Protein AF-A0A3F3HIH7-F1 (afdb_monomer_lite)

Secondary structure (DSSP, 8-state):
--HHHHHHHHHHHHTTT----TTEEEEEEEE--TT-SEEEEEEEEEETTSPPEEEEEEEEEGGGHHHHHHHHHHHHHHH--EEEEE-

Sequence (87 aa):
MTVGEIELEIMNTIEPLWKKESNTLYGVRVVLPQFDNTLNLFFEWHRLGRATTSRAINSYPSEEVETVLAAVRLIKIEKGITVSINR

Organism: NCBI:txid709323

Structure (mmCIF, N/CA/C/O backbone):
data_AF-A0A3F3HIH7-F1
#
_entry.id   AF-A0A3F3HIH7-F1
#
loop_
_atom_site.group_PDB
_atom_site.id
_atom_site.type_symbol
_atom_site.label_atom_id
_atom_site.label_alt_id
_atom_site.label_comp_id
_atom_site.label_asym_id
_atom_site.label_entity_id
_atom_site.label_seq_id
_atom_site.pdbx_PDB_ins_code
_atom_site.Cartn_x
_atom_site.Cartn_y
_atom_site.Cartn_z
_atom_site.occupancy
_atom_site.B_iso_or_equiv
_atom_site.auth_seq_id
_atom_site.auth_comp_id
_atom_site.auth_asym_id
_atom_site.auth_atom_id
_atom_site.pdbx_PDB_model_num
ATOM 1 N N . MET A 1 1 ? 5.713 6.294 -14.960 1.00 82.81 1 MET A N 1
ATOM 2 C CA . MET A 1 1 ? 5.232 7.461 -14.181 1.00 82.81 1 MET A CA 1
ATOM 3 C C . MET A 1 1 ? 6.325 7.958 -13.237 1.00 82.81 1 MET A C 1
ATOM 5 O O . MET A 1 1 ? 7.269 7.223 -12.969 1.00 82.81 1 MET A O 1
ATOM 9 N N . THR A 1 2 ? 6.237 9.195 -12.750 1.00 94.56 2 THR A N 1
ATOM 10 C CA . THR A 1 2 ? 7.100 9.728 -11.680 1.00 94.56 2 THR A CA 1
ATOM 11 C C . THR A 1 2 ? 6.635 9.247 -10.300 1.00 94.56 2 THR A C 1
ATOM 13 O O . THR A 1 2 ? 5.499 8.808 -10.134 1.00 94.56 2 THR A O 1
ATOM 16 N N . VAL A 1 3 ? 7.499 9.360 -9.282 1.00 95.25 3 VAL A N 1
ATOM 17 C CA . VAL A 1 3 ? 7.164 8.968 -7.898 1.00 95.25 3 VAL A CA 1
ATOM 18 C C . VAL A 1 3 ? 5.933 9.718 -7.375 1.00 95.25 3 VAL A C 1
ATOM 20 O O . VAL A 1 3 ? 5.051 9.093 -6.796 1.00 95.25 3 VAL A O 1
ATOM 23 N N . GLY A 1 4 ? 5.851 11.031 -7.615 1.00 95.25 4 GLY A N 1
ATOM 24 C CA . GLY A 1 4 ? 4.732 11.854 -7.144 1.00 95.25 4 GLY A CA 1
ATOM 25 C C . GLY A 1 4 ? 3.406 11.539 -7.843 1.00 95.25 4 GLY A C 1
ATOM 26 O O . GLY A 1 4 ? 2.354 11.588 -7.213 1.00 95.25 4 GLY A O 1
ATOM 27 N N . GLU A 1 5 ? 3.440 11.164 -9.125 1.00 96.31 5 GLU A N 1
ATOM 28 C CA . GLU A 1 5 ? 2.236 10.728 -9.848 1.00 96.31 5 GLU A CA 1
ATOM 29 C C . GLU A 1 5 ? 1.700 9.402 -9.296 1.00 96.31 5 GLU A C 1
ATOM 31 O O . GLU A 1 5 ? 0.500 9.285 -9.054 1.00 96.31 5 GLU A O 1
ATOM 36 N N . ILE A 1 6 ? 2.586 8.430 -9.045 1.00 96.19 6 ILE A N 1
ATOM 37 C CA . ILE A 1 6 ? 2.210 7.136 -8.454 1.00 96.19 6 ILE A CA 1
ATOM 38 C C . ILE A 1 6 ? 1.686 7.330 -7.029 1.00 96.19 6 ILE A C 1
ATOM 40 O O . ILE A 1 6 ? 0.670 6.749 -6.653 1.00 96.19 6 ILE A O 1
ATOM 44 N N . GLU A 1 7 ? 2.348 8.164 -6.226 1.00 95.88 7 GLU A N 1
ATOM 45 C CA . GLU A 1 7 ? 1.881 8.495 -4.880 1.00 95.88 7 GLU A CA 1
ATOM 46 C C . GLU A 1 7 ? 0.460 9.071 -4.900 1.00 95.88 7 GLU A C 1
ATOM 48 O O . GLU A 1 7 ? -0.405 8.600 -4.156 1.00 95.88 7 GLU A O 1
ATOM 53 N N . LEU A 1 8 ? 0.209 10.062 -5.760 1.00 96.06 8 LEU A N 1
ATOM 54 C CA . LEU A 1 8 ? -1.095 10.708 -5.874 1.00 96.06 8 LEU A CA 1
ATOM 55 C C . LEU A 1 8 ? -2.184 9.709 -6.282 1.00 96.06 8 LEU A C 1
ATOM 57 O O . LEU A 1 8 ? -3.269 9.706 -5.703 1.00 96.06 8 LEU A O 1
ATOM 61 N N . GLU A 1 9 ? -1.896 8.839 -7.247 1.00 96.25 9 GLU A N 1
ATOM 62 C CA . GLU A 1 9 ? -2.821 7.802 -7.707 1.00 96.25 9 GLU A CA 1
ATOM 63 C C . GLU A 1 9 ? -3.178 6.806 -6.589 1.00 96.25 9 GLU A C 1
ATOM 65 O O . GLU A 1 9 ? -4.359 6.526 -6.341 1.00 96.25 9 GLU A O 1
ATOM 70 N N . ILE A 1 10 ? -2.166 6.309 -5.868 1.00 95.62 10 ILE A N 1
ATOM 71 C CA . ILE A 1 10 ? -2.357 5.406 -4.728 1.00 95.62 10 ILE A CA 1
ATOM 72 C C . ILE A 1 10 ? -3.211 6.094 -3.660 1.00 95.62 10 ILE A C 1
ATOM 74 O O . ILE A 1 10 ? -4.173 5.506 -3.161 1.00 95.62 10 ILE A O 1
ATOM 78 N N . MET A 1 11 ? -2.900 7.347 -3.324 1.00 95.06 11 MET A N 1
ATOM 79 C CA . MET A 1 11 ? -3.621 8.093 -2.296 1.00 95.06 11 MET A CA 1
ATOM 80 C C . MET A 1 11 ? -5.073 8.372 -2.679 1.00 95.06 11 MET A C 1
ATOM 82 O O . MET A 1 11 ? -5.947 8.146 -1.845 1.00 95.06 11 MET A O 1
ATOM 86 N N . ASN A 1 12 ? -5.352 8.754 -3.927 1.00 96.12 12 ASN A N 1
ATOM 87 C CA . ASN A 1 12 ? -6.721 8.946 -4.419 1.00 96.12 12 ASN A CA 1
ATOM 88 C C . ASN A 1 12 ? -7.557 7.662 -4.305 1.00 96.12 12 ASN A C 1
ATOM 90 O O . ASN A 1 12 ? -8.757 7.710 -4.036 1.00 96.12 12 ASN A O 1
ATOM 94 N N . THR A 1 13 ? -6.921 6.501 -4.473 1.00 95.62 13 THR A N 1
ATOM 95 C CA . THR A 1 13 ? -7.589 5.199 -4.344 1.00 95.62 13 THR A CA 1
ATOM 96 C C . THR A 1 13 ? -7.791 4.794 -2.879 1.00 95.62 13 THR A C 1
ATOM 98 O O . THR A 1 13 ? -8.817 4.211 -2.519 1.00 95.62 13 THR A O 1
ATOM 101 N N . ILE A 1 14 ? -6.825 5.109 -2.013 1.00 94.81 14 ILE A N 1
ATOM 102 C CA . ILE A 1 14 ? -6.855 4.787 -0.580 1.00 94.81 14 ILE A CA 1
ATOM 103 C C . ILE A 1 14 ? -7.804 5.701 0.197 1.00 94.81 14 ILE A C 1
ATOM 105 O O . ILE A 1 14 ? -8.494 5.227 1.098 1.00 94.81 14 ILE A O 1
ATOM 109 N N . GLU A 1 15 ? -7.847 6.994 -0.119 1.00 94.31 15 GLU A N 1
ATOM 110 C CA . GLU A 1 15 ? -8.587 8.015 0.629 1.00 94.31 15 GLU A CA 1
ATOM 111 C C . GLU A 1 15 ? -10.047 7.634 0.946 1.00 94.31 15 GLU A C 1
ATOM 113 O O . GLU A 1 15 ? -10.410 7.670 2.127 1.00 94.31 15 GLU A O 1
ATOM 118 N N . PRO A 1 16 ? -10.879 7.164 -0.008 1.00 94.50 16 PRO A N 1
ATOM 119 C CA . PRO A 1 16 ? -12.253 6.754 0.301 1.00 94.50 16 PRO A CA 1
ATOM 120 C C . PRO A 1 16 ? -12.346 5.496 1.186 1.00 94.50 16 PRO A C 1
ATOM 122 O O . PRO A 1 16 ? -13.379 5.249 1.813 1.00 94.50 16 PRO A O 1
ATOM 125 N N . LEU A 1 17 ? -11.291 4.678 1.245 1.00 92.69 17 LEU A N 1
ATOM 126 C CA . LEU A 1 17 ? -11.210 3.479 2.088 1.00 92.69 17 LEU A CA 1
ATOM 127 C C . LEU A 1 17 ? -10.649 3.794 3.481 1.00 92.69 17 LEU A C 1
ATOM 129 O O . LEU A 1 17 ? -10.923 3.078 4.449 1.00 92.69 17 LEU A O 1
ATOM 133 N N . TRP A 1 18 ? -9.866 4.864 3.599 1.00 93.44 18 TRP A N 1
ATOM 134 C CA . TRP A 1 18 ? -9.146 5.222 4.810 1.00 93.44 18 TRP A CA 1
ATOM 135 C C . TRP A 1 18 ? -10.025 6.007 5.788 1.00 93.44 18 TRP A C 1
ATOM 137 O O . TRP A 1 18 ? -9.859 7.201 6.021 1.00 93.44 18 TRP A O 1
ATOM 147 N N . LYS A 1 19 ? -10.953 5.290 6.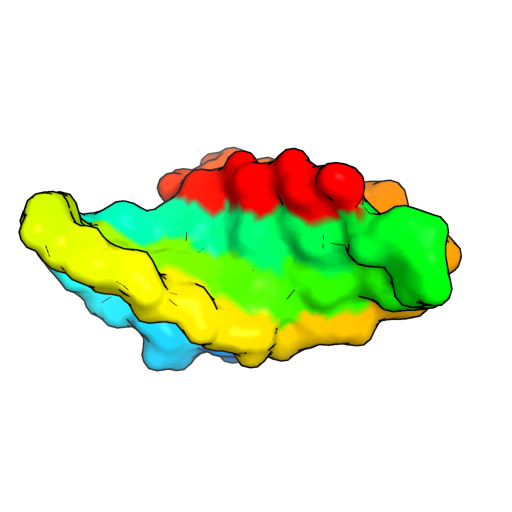429 1.00 92.12 19 LYS A N 1
ATOM 148 C CA . LYS A 1 19 ? -11.937 5.853 7.373 1.00 92.12 19 LYS A CA 1
ATOM 149 C C . LYS A 1 19 ? -11.355 6.411 8.682 1.00 92.12 19 LYS A C 1
ATOM 151 O O . LYS A 1 19 ? -12.103 6.993 9.461 1.00 92.12 19 LYS A O 1
ATOM 156 N N . LYS A 1 20 ? -10.052 6.222 8.934 1.00 89.56 20 LYS A N 1
ATOM 157 C CA . LYS A 1 20 ? -9.324 6.683 10.137 1.00 89.56 20 LYS A CA 1
ATOM 158 C C . LYS A 1 20 ? -10.042 6.334 11.450 1.00 89.56 20 LYS A C 1
ATOM 160 O O . LYS A 1 20 ? -10.108 7.134 12.379 1.00 89.56 20 LYS A O 1
ATOM 165 N N . GLU A 1 21 ? -10.593 5.127 11.521 1.00 92.75 21 GLU A N 1
ATOM 166 C CA . GLU A 1 21 ? -11.282 4.634 12.710 1.00 92.75 21 GLU A CA 1
ATOM 167 C C . GLU A 1 21 ? -10.288 4.394 13.856 1.00 92.75 21 GLU A C 1
ATOM 169 O O . GLU A 1 21 ? -9.149 3.971 13.640 1.00 92.75 21 GLU A O 1
ATOM 174 N N . SER A 1 22 ? -10.722 4.622 15.097 1.00 92.94 22 SER A N 1
ATOM 175 C CA . SER A 1 22 ? -9.905 4.320 16.274 1.00 92.94 22 SER A CA 1
ATOM 176 C C . SER A 1 22 ? -9.611 2.819 16.379 1.00 92.94 22 SER A C 1
ATOM 178 O O . SER A 1 22 ? -10.368 1.977 15.887 1.00 92.94 22 SER A O 1
ATOM 180 N N . ASN A 1 23 ? -8.484 2.473 17.014 1.00 94.31 23 ASN A N 1
ATOM 181 C CA . ASN A 1 23 ? -8.030 1.086 17.202 1.00 94.31 23 ASN A CA 1
ATOM 182 C C . ASN A 1 23 ? -7.974 0.260 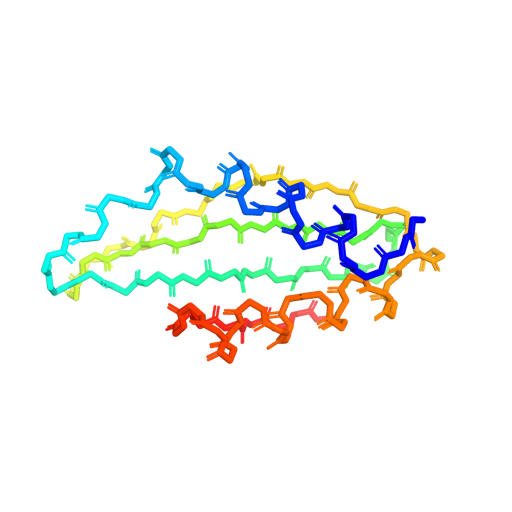15.903 1.00 94.31 23 ASN A C 1
ATOM 184 O O . ASN A 1 23 ? -8.152 -0.960 15.934 1.00 94.31 23 ASN A O 1
ATOM 188 N N . THR A 1 24 ? -7.749 0.926 14.770 1.00 95.44 24 THR A N 1
ATOM 189 C CA . THR A 1 24 ? -7.663 0.308 13.447 1.00 95.44 24 THR A CA 1
ATOM 190 C C . THR A 1 24 ? -6.275 0.545 12.877 1.00 95.44 24 THR A C 1
ATOM 192 O O . THR A 1 24 ? -5.804 1.679 12.820 1.00 95.44 24 THR A O 1
ATOM 195 N N . LEU A 1 25 ? -5.612 -0.534 12.471 1.00 94.50 25 LEU A N 1
ATOM 196 C CA . LEU A 1 25 ? -4.352 -0.464 11.746 1.00 94.50 25 LEU A CA 1
ATOM 197 C C . LEU A 1 25 ? -4.647 -0.399 10.254 1.00 94.50 25 LEU A C 1
ATOM 199 O O . LEU A 1 25 ? -5.498 -1.140 9.762 1.00 94.50 25 LEU A O 1
ATOM 203 N N . TYR A 1 26 ? -3.922 0.472 9.558 1.00 95.88 26 TYR A N 1
ATOM 204 C CA . TYR A 1 26 ? -3.984 0.641 8.112 1.00 95.88 26 TYR A CA 1
ATOM 205 C C . TYR A 1 26 ? -2.611 0.348 7.509 1.00 95.88 26 TYR A C 1
ATOM 207 O O . TYR A 1 26 ? -1.574 0.700 8.089 1.00 95.88 26 TYR A O 1
ATOM 215 N N . GLY A 1 27 ? -2.598 -0.283 6.342 1.00 96.38 27 GLY A N 1
ATOM 216 C CA . GLY A 1 27 ? -1.370 -0.641 5.656 1.00 96.38 27 GLY A CA 1
ATOM 217 C C . GLY A 1 27 ? -1.520 -0.719 4.147 1.00 96.38 27 GLY A C 1
ATOM 218 O O . GLY A 1 27 ? -2.596 -0.998 3.629 1.00 96.38 27 GLY A O 1
ATOM 219 N N . VAL A 1 28 ? -0.418 -0.490 3.446 1.00 97.31 28 VAL A N 1
ATOM 220 C CA . VAL A 1 28 ? -0.259 -0.840 2.038 1.00 97.31 28 VAL A CA 1
ATOM 221 C C . VAL A 1 28 ? 0.605 -2.088 1.968 1.00 97.31 28 VAL A C 1
ATOM 223 O O . VAL A 1 28 ? 1.739 -2.102 2.452 1.00 97.31 28 VAL A O 1
ATOM 226 N N . ARG A 1 29 ? 0.073 -3.140 1.355 1.00 97.50 29 ARG A N 1
ATOM 227 C CA . ARG A 1 29 ? 0.811 -4.363 1.071 1.00 97.50 29 ARG A CA 1
ATOM 228 C C . ARG A 1 29 ? 1.199 -4.387 -0.398 1.00 97.50 29 ARG A C 1
ATOM 230 O O . ARG A 1 29 ? 0.341 -4.386 -1.276 1.00 97.50 29 ARG A O 1
ATOM 237 N N . VAL A 1 30 ? 2.499 -4.446 -0.638 1.00 96.50 30 VAL A N 1
ATOM 238 C CA . VAL A 1 30 ? 3.109 -4.603 -1.955 1.00 96.50 30 VAL A CA 1
ATOM 239 C C . VAL A 1 30 ? 3.395 -6.081 -2.179 1.00 96.50 30 VAL A C 1
ATOM 241 O O . VAL A 1 30 ? 4.031 -6.717 -1.338 1.00 96.50 30 VAL A O 1
ATOM 244 N N . VAL A 1 31 ? 2.938 -6.632 -3.297 1.00 95.56 31 VAL A N 1
ATOM 245 C CA . VAL A 1 31 ? 3.184 -8.022 -3.689 1.00 95.56 31 VAL A CA 1
ATOM 246 C C . VAL A 1 31 ? 3.903 -8.033 -5.029 1.00 95.56 31 VAL A C 1
ATOM 248 O O . VAL A 1 31 ? 3.379 -7.511 -6.010 1.00 95.56 31 VAL A O 1
ATOM 251 N N . LEU A 1 32 ? 5.086 -8.643 -5.061 1.00 91.94 32 LEU A N 1
ATOM 252 C CA . LEU A 1 32 ? 5.879 -8.879 -6.264 1.00 91.94 32 LEU A CA 1
ATOM 253 C C . LEU A 1 32 ? 5.912 -10.389 -6.527 1.00 91.94 32 LEU A C 1
ATOM 255 O O . LEU A 1 32 ? 6.750 -11.073 -5.947 1.00 91.94 32 LEU A O 1
ATOM 259 N N . PRO A 1 33 ? 4.990 -10.950 -7.323 1.00 86.56 33 PRO A N 1
ATOM 260 C CA . PRO A 1 33 ? 4.966 -12.383 -7.573 1.00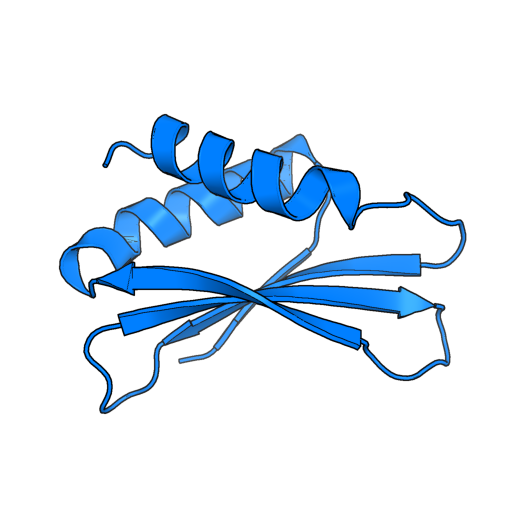 86.56 33 PRO A CA 1
ATOM 261 C C . PRO A 1 33 ? 6.170 -12.798 -8.428 1.00 86.56 33 PRO A C 1
ATOM 263 O O . PRO A 1 33 ? 6.474 -12.167 -9.433 1.00 86.56 33 PRO A O 1
ATOM 266 N N . GLN A 1 34 ? 6.821 -13.909 -8.077 1.00 80.44 34 GLN A N 1
ATOM 267 C CA . GLN A 1 34 ? 8.032 -14.391 -8.761 1.00 80.44 34 GLN A CA 1
ATOM 268 C C . GLN A 1 34 ? 7.858 -14.659 -10.270 1.00 80.44 34 GLN A C 1
ATOM 270 O O . GLN A 1 34 ? 8.825 -14.575 -11.025 1.00 80.44 34 GLN A O 1
ATOM 275 N N . PHE A 1 35 ? 6.648 -15.015 -10.706 1.00 80.12 35 PHE A N 1
ATOM 276 C CA . PHE A 1 35 ? 6.349 -15.414 -12.088 1.00 80.12 35 PHE A CA 1
ATOM 277 C C . PHE A 1 35 ? 5.391 -14.457 -12.804 1.00 80.12 35 PHE A C 1
ATOM 279 O O . PHE A 1 35 ? 4.949 -14.755 -13.911 1.00 80.12 35 PHE A O 1
ATOM 286 N N . ASP A 1 36 ? 5.050 -13.339 -12.169 1.00 78.81 36 ASP A N 1
ATOM 287 C CA . ASP A 1 36 ? 4.197 -12.312 -12.754 1.00 78.81 36 ASP A CA 1
ATOM 288 C C . ASP A 1 36 ? 5.054 -11.079 -13.048 1.00 78.81 36 ASP A C 1
ATOM 290 O O . ASP A 1 36 ? 5.884 -10.673 -12.236 1.00 78.81 36 ASP A O 1
ATOM 294 N N . ASN A 1 37 ? 4.855 -10.464 -14.211 1.00 84.69 37 ASN A N 1
ATOM 295 C CA . ASN A 1 37 ? 5.577 -9.252 -14.609 1.00 84.69 37 ASN A CA 1
ATOM 296 C C . ASN A 1 37 ? 4.911 -7.987 -14.050 1.00 84.69 37 ASN A C 1
ATOM 298 O O . ASN A 1 37 ? 5.064 -6.898 -14.607 1.00 84.69 37 ASN A O 1
ATOM 302 N N . THR A 1 38 ? 4.149 -8.129 -12.969 1.00 91.19 38 THR A N 1
ATOM 303 C CA . THR A 1 38 ? 3.391 -7.048 -12.354 1.00 91.19 38 THR A CA 1
ATOM 304 C C . THR A 1 38 ? 3.632 -6.983 -10.852 1.00 91.19 38 THR A C 1
ATOM 306 O O . THR A 1 38 ? 3.839 -7.984 -10.169 1.00 91.19 38 THR A O 1
ATOM 309 N N . LEU A 1 39 ? 3.605 -5.766 -10.325 1.00 93.69 39 LEU A N 1
ATOM 310 C CA . LEU A 1 39 ? 3.575 -5.483 -8.902 1.00 93.69 39 LEU A CA 1
ATOM 311 C C . LEU A 1 39 ? 2.139 -5.144 -8.523 1.00 93.69 39 LEU A C 1
ATOM 313 O O . LEU A 1 39 ? 1.552 -4.213 -9.065 1.00 93.69 39 LEU A O 1
ATOM 317 N N . ASN A 1 40 ? 1.593 -5.864 -7.549 1.00 95.88 40 ASN A N 1
ATOM 318 C CA . ASN A 1 40 ? 0.227 -5.672 -7.081 1.00 95.88 40 ASN A CA 1
ATOM 319 C C . ASN A 1 40 ? 0.216 -4.937 -5.737 1.00 95.88 40 ASN A C 1
ATOM 321 O O . ASN A 1 40 ? 0.950 -5.297 -4.811 1.00 95.88 40 ASN A O 1
ATOM 325 N N . LEU A 1 41 ? -0.643 -3.927 -5.611 1.00 97.00 41 LEU A N 1
ATOM 326 C CA . LEU A 1 41 ? -0.851 -3.173 -4.381 1.00 97.00 41 LEU A CA 1
ATOM 327 C C . LEU A 1 41 ? -2.203 -3.494 -3.759 1.00 97.00 41 LEU A C 1
ATOM 329 O O . LEU A 1 41 ? -3.245 -3.467 -4.416 1.00 97.00 41 LEU A O 1
ATOM 333 N N . PHE A 1 42 ? -2.182 -3.705 -2.450 1.00 97.81 42 PHE A N 1
ATOM 334 C CA . PHE A 1 42 ? -3.366 -3.911 -1.635 1.00 97.81 42 PHE A CA 1
ATOM 335 C C . PHE A 1 42 ? -3.409 -2.865 -0.528 1.00 97.81 42 PHE A C 1
ATOM 337 O O . PHE A 1 42 ? -2.395 -2.590 0.112 1.00 97.81 42 PHE A O 1
ATOM 344 N N . PHE A 1 43 ? -4.590 -2.312 -0.273 1.00 97.75 43 PHE A N 1
ATOM 345 C CA . PHE A 1 43 ? -4.858 -1.564 0.944 1.00 97.75 43 PHE A CA 1
ATOM 346 C C . PHE A 1 43 ? -5.486 -2.497 1.972 1.00 97.75 43 PHE A C 1
ATOM 348 O O . PHE A 1 43 ? -6.505 -3.145 1.710 1.00 97.75 43 PHE A O 1
ATOM 355 N N . GLU A 1 44 ? -4.856 -2.573 3.136 1.00 97.50 44 GLU A N 1
ATOM 356 C CA . GLU A 1 44 ? -5.226 -3.470 4.215 1.00 97.50 44 GLU A CA 1
A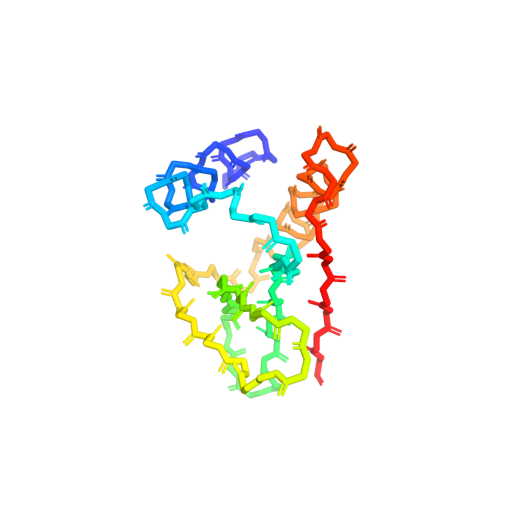TOM 357 C C . GLU A 1 44 ? -5.632 -2.684 5.452 1.00 97.50 44 GLU A C 1
ATOM 359 O O . GLU A 1 44 ? -4.994 -1.697 5.824 1.00 97.50 44 GLU A O 1
ATOM 364 N N . TRP A 1 45 ? -6.686 -3.140 6.122 1.00 96.94 45 TRP A N 1
ATOM 365 C CA . TRP A 1 45 ? -7.067 -2.591 7.413 1.00 96.94 45 TRP A CA 1
ATOM 366 C C . TRP A 1 45 ? -7.722 -3.629 8.313 1.00 96.94 45 TRP A C 1
ATOM 368 O O . TRP A 1 45 ? -8.388 -4.563 7.859 1.00 96.94 45 TRP A O 1
ATOM 378 N N . HIS A 1 46 ? -7.541 -3.451 9.617 1.00 95.88 46 HIS A N 1
ATOM 379 C CA . HIS A 1 46 ? -8.236 -4.233 10.632 1.00 95.88 46 HIS A CA 1
ATOM 380 C C . HIS A 1 46 ? -8.315 -3.492 11.950 1.00 95.88 46 HIS A C 1
ATOM 382 O O . HIS A 1 46 ? -7.389 -2.788 12.349 1.00 95.88 46 HIS A O 1
ATOM 388 N N . ARG A 1 47 ? -9.414 -3.721 12.668 1.00 96.31 47 ARG A N 1
ATOM 389 C CA . ARG A 1 47 ? -9.466 -3.411 14.094 1.00 96.31 47 ARG A CA 1
ATOM 390 C C . ARG A 1 47 ? -8.580 -4.391 14.851 1.00 96.31 47 ARG A C 1
ATOM 392 O O . ARG A 1 47 ? -8.548 -5.574 14.514 1.00 96.31 47 ARG A O 1
ATOM 399 N N . LEU A 1 48 ? -7.896 -3.916 15.886 1.00 93.69 48 LEU A N 1
ATOM 400 C CA . LEU A 1 48 ? -7.074 -4.775 16.740 1.00 93.69 48 LEU A CA 1
ATOM 401 C C . LEU A 1 48 ? -7.892 -5.976 17.254 1.00 93.69 48 LEU A C 1
ATOM 403 O O . LEU A 1 48 ? -9.027 -5.822 17.709 1.00 93.69 48 LEU A O 1
ATOM 407 N N . GLY A 1 49 ? -7.329 -7.182 17.134 1.00 94.00 49 GLY A N 1
ATOM 408 C CA . GLY A 1 49 ? -8.004 -8.435 17.499 1.00 94.00 49 GLY A CA 1
ATOM 409 C C . GLY A 1 49 ? -9.065 -8.922 16.501 1.00 94.00 49 GLY A C 1
ATOM 410 O O . GLY A 1 49 ? -9.843 -9.817 16.832 1.00 94.00 49 GLY A O 1
ATOM 411 N N . ARG A 1 50 ? -9.135 -8.347 15.292 1.00 95.75 50 ARG A N 1
ATOM 412 C CA . ARG A 1 50 ? -10.043 -8.767 14.211 1.00 95.75 50 ARG A CA 1
ATOM 413 C C . ARG A 1 50 ? -9.273 -9.151 12.950 1.00 95.75 50 ARG A C 1
ATOM 415 O O . ARG A 1 50 ? -8.106 -8.813 12.793 1.00 95.75 50 ARG A O 1
ATOM 422 N N . ALA A 1 51 ? -9.958 -9.869 12.061 1.00 96.25 51 ALA A N 1
ATOM 423 C CA . ALA A 1 51 ? -9.408 -10.284 10.778 1.00 96.25 51 ALA A CA 1
ATOM 424 C C . ALA A 1 51 ? -9.089 -9.084 9.871 1.00 96.25 51 ALA A C 1
ATOM 426 O O . ALA A 1 51 ? -9.799 -8.073 9.881 1.00 96.25 51 ALA A O 1
ATOM 427 N N . THR A 1 52 ? -8.043 -9.241 9.060 1.00 96.69 52 THR A N 1
ATOM 428 C CA . THR A 1 52 ? -7.614 -8.257 8.064 1.00 96.69 52 THR A CA 1
ATOM 429 C C . THR A 1 52 ? -8.529 -8.237 6.858 1.00 96.69 52 THR A C 1
ATOM 431 O O . THR A 1 52 ? -8.745 -9.258 6.212 1.00 96.69 52 THR A O 1
ATOM 434 N N . THR A 1 53 ? -9.040 -7.049 6.536 1.00 96.88 53 THR A N 1
ATOM 435 C CA . THR A 1 53 ? -9.614 -6.778 5.220 1.00 96.88 53 THR A CA 1
ATOM 436 C C . THR A 1 53 ? -8.478 -6.370 4.298 1.00 96.88 53 THR A C 1
ATOM 438 O O . THR A 1 53 ? -7.725 -5.462 4.637 1.00 96.88 53 THR A O 1
ATOM 441 N N . SER A 1 54 ? -8.351 -7.038 3.155 1.00 97.38 54 SER A N 1
ATOM 442 C CA . SER A 1 54 ? -7.342 -6.750 2.135 1.00 97.38 54 SER A CA 1
ATOM 443 C C . SER A 1 54 ? -8.053 -6.495 0.813 1.00 97.38 54 SER A C 1
ATOM 445 O O . SER A 1 54 ? -8.850 -7.322 0.365 1.00 97.38 54 SER A O 1
ATOM 447 N N . ARG A 1 55 ? -7.826 -5.324 0.214 1.00 97.38 55 ARG A N 1
ATOM 448 C CA . ARG A 1 55 ? -8.447 -4.919 -1.051 1.00 97.38 55 ARG A CA 1
ATOM 449 C C . ARG A 1 55 ? -7.363 -4.534 -2.044 1.00 97.38 55 ARG A C 1
ATOM 451 O O . ARG A 1 55 ? -6.567 -3.652 -1.748 1.00 97.38 55 ARG A O 1
ATOM 458 N N . ALA A 1 56 ? -7.363 -5.163 -3.217 1.00 96.25 56 ALA A N 1
ATOM 459 C CA . ALA A 1 56 ? -6.519 -4.733 -4.326 1.00 96.25 56 ALA A CA 1
ATOM 460 C C . ALA A 1 56 ? -6.889 -3.294 -4.715 1.00 96.25 56 ALA A C 1
ATOM 462 O O . ALA A 1 56 ? -8.074 -2.988 -4.869 1.00 96.25 56 ALA A O 1
ATOM 463 N N . ILE A 1 57 ? -5.886 -2.424 -4.817 1.00 96.06 57 ILE A N 1
ATOM 464 C CA . ILE A 1 57 ? -6.065 -1.008 -5.160 1.00 96.06 57 ILE A CA 1
ATOM 465 C C . ILE A 1 57 ? -5.418 -0.647 -6.491 1.00 96.06 57 ILE A C 1
ATOM 467 O O . ILE A 1 57 ? -5.967 0.188 -7.197 1.00 96.06 57 ILE A O 1
ATOM 471 N N . ASN A 1 58 ? -4.292 -1.270 -6.852 1.00 95.75 58 ASN A N 1
ATOM 472 C CA . ASN A 1 58 ? -3.668 -1.043 -8.149 1.00 95.75 58 ASN A CA 1
ATOM 473 C C . ASN A 1 58 ? -2.707 -2.171 -8.539 1.00 95.75 58 ASN A C 1
ATOM 475 O O . ASN A 1 58 ? -2.317 -2.983 -7.696 1.00 95.75 58 ASN A O 1
ATOM 479 N N . SER A 1 59 ? -2.303 -2.180 -9.806 1.00 95.56 59 SER A N 1
ATOM 480 C CA . SER A 1 59 ? -1.247 -3.034 -10.336 1.00 95.56 59 SER A CA 1
ATOM 481 C C . SER A 1 59 ? -0.361 -2.230 -11.280 1.00 95.56 59 SER A C 1
ATOM 483 O O . SER A 1 59 ? -0.862 -1.526 -12.151 1.00 95.56 59 SER A O 1
ATOM 485 N N . TYR A 1 60 ? 0.950 -2.384 -11.138 1.00 94.94 60 TYR A N 1
ATOM 486 C CA . TYR A 1 60 ? 1.958 -1.681 -11.926 1.00 94.94 60 TYR A CA 1
ATOM 487 C C . TYR A 1 60 ? 2.812 -2.675 -12.718 1.00 94.94 60 TYR A C 1
ATOM 489 O O . TYR A 1 60 ? 3.030 -3.796 -12.248 1.00 94.94 60 TYR A O 1
ATOM 497 N N . PRO A 1 61 ? 3.317 -2.303 -13.905 1.00 93.62 61 PRO A N 1
ATOM 498 C CA . PRO A 1 61 ? 4.267 -3.132 -14.638 1.00 93.62 61 PRO A CA 1
ATOM 499 C C . PRO A 1 61 ? 5.598 -3.249 -13.878 1.00 93.62 61 PRO A C 1
ATOM 501 O O . PRO A 1 61 ? 5.977 -2.368 -13.104 1.00 93.62 61 PRO A O 1
ATOM 504 N N . SER A 1 62 ? 6.337 -4.332 -14.125 1.00 89.81 62 SER A N 1
ATOM 505 C CA . SER A 1 62 ? 7.630 -4.610 -13.480 1.00 89.81 62 SER A CA 1
ATOM 506 C C . SER A 1 62 ? 8.670 -3.495 -13.664 1.00 89.81 62 SER A C 1
ATOM 508 O O . SER A 1 62 ? 9.509 -3.281 -12.791 1.00 89.81 62 SER A O 1
ATOM 510 N N . GLU A 1 63 ? 8.584 -2.747 -14.762 1.00 91.88 63 GLU A N 1
ATOM 511 C CA . GLU A 1 63 ? 9.446 -1.603 -15.078 1.00 91.88 63 GLU A CA 1
ATOM 512 C C . GLU A 1 63 ? 9.323 -0.460 -14.056 1.00 91.88 63 GLU A C 1
ATOM 514 O O . GLU A 1 63 ? 10.263 0.307 -13.856 1.00 91.88 63 GLU A O 1
ATOM 519 N N . GLU A 1 64 ? 8.178 -0.354 -13.377 1.00 93.62 64 GLU A N 1
ATOM 520 C CA . GLU A 1 64 ? 7.885 0.724 -12.430 1.00 93.62 64 GLU A CA 1
ATOM 521 C C . GLU A 1 64 ? 8.118 0.329 -10.966 1.00 93.62 64 GLU A C 1
ATOM 523 O O . GLU A 1 64 ? 7.903 1.149 -10.074 1.00 93.62 64 GLU A O 1
ATOM 528 N N . VAL A 1 65 ? 8.600 -0.891 -10.695 1.00 92.50 65 VAL A N 1
ATOM 529 C CA . VAL A 1 65 ? 8.763 -1.433 -9.333 1.00 92.50 65 VAL A CA 1
ATOM 530 C C . VAL A 1 65 ? 9.509 -0.478 -8.405 1.00 92.50 65 VAL A C 1
ATOM 532 O O . VAL A 1 65 ? 9.016 -0.175 -7.322 1.00 92.50 65 VAL A O 1
ATOM 535 N N . GLU A 1 66 ? 10.671 0.033 -8.813 1.00 93.88 66 GLU A N 1
ATOM 536 C CA . GLU A 1 66 ? 11.468 0.922 -7.958 1.00 93.88 66 GLU A CA 1
ATOM 537 C C . GLU A 1 66 ? 10.756 2.254 -7.686 1.00 93.88 66 GLU A C 1
ATOM 539 O O . GLU A 1 66 ? 10.770 2.751 -6.556 1.00 93.88 66 GLU A O 1
ATOM 544 N N . THR A 1 67 ? 10.057 2.800 -8.683 1.00 96.06 67 THR A N 1
ATOM 545 C CA . THR A 1 67 ? 9.263 4.027 -8.536 1.00 96.06 67 THR A CA 1
ATOM 546 C C . THR A 1 67 ? 8.089 3.813 -7.582 1.00 96.06 67 THR A C 1
ATOM 548 O O . THR A 1 67 ? 7.861 4.634 -6.692 1.00 96.06 67 THR A O 1
ATOM 551 N N . VAL A 1 68 ? 7.382 2.686 -7.705 1.00 95.75 68 VAL A N 1
ATOM 552 C CA . VAL A 1 68 ? 6.276 2.325 -6.808 1.00 95.75 68 VAL A CA 1
ATOM 553 C C . VAL A 1 68 ? 6.782 2.107 -5.386 1.00 95.75 68 VAL A C 1
ATOM 555 O O . VAL A 1 68 ? 6.185 2.611 -4.434 1.00 95.75 68 VAL A O 1
ATOM 558 N N . LEU A 1 69 ? 7.907 1.406 -5.218 1.00 95.12 69 LEU A N 1
ATOM 559 C CA . LEU A 1 69 ? 8.526 1.190 -3.911 1.00 95.12 69 LEU A CA 1
ATOM 560 C C . LEU A 1 69 ? 8.960 2.507 -3.253 1.00 95.12 69 LEU A C 1
ATOM 562 O O . LEU A 1 69 ? 8.834 2.648 -2.034 1.00 95.12 69 LEU A O 1
ATOM 566 N N . ALA A 1 70 ? 9.441 3.476 -4.033 1.00 96.38 70 ALA A N 1
ATOM 567 C CA . ALA A 1 70 ? 9.723 4.819 -3.540 1.00 96.38 70 ALA A CA 1
ATOM 568 C C . ALA A 1 70 ? 8.436 5.541 -3.104 1.00 96.38 70 ALA A C 1
ATOM 570 O O . ALA A 1 70 ? 8.387 6.061 -1.988 1.00 96.38 70 ALA A O 1
ATOM 571 N N . ALA A 1 71 ? 7.378 5.497 -3.919 1.00 96.56 71 ALA A N 1
ATOM 572 C CA . ALA A 1 71 ? 6.098 6.141 -3.622 1.00 96.56 71 ALA A CA 1
ATOM 573 C C . ALA A 1 71 ? 5.458 5.602 -2.331 1.00 96.56 71 ALA A C 1
ATOM 575 O O . ALA A 1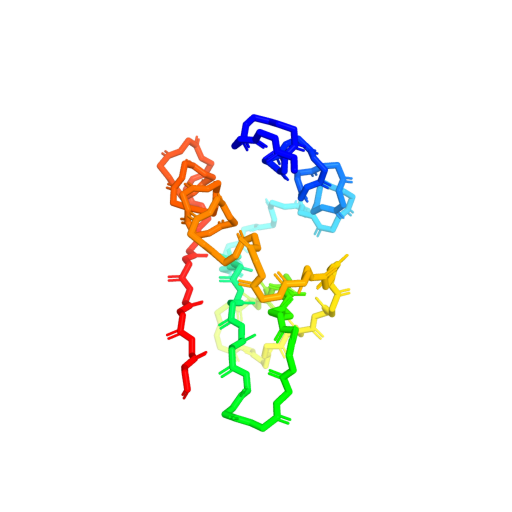 71 ? 5.107 6.372 -1.439 1.00 96.56 71 ALA A O 1
ATOM 576 N N . VAL A 1 72 ? 5.384 4.277 -2.146 1.00 95.50 72 VAL A N 1
ATOM 577 C CA . VAL A 1 72 ? 4.805 3.703 -0.914 1.00 95.50 72 VAL A CA 1
ATOM 578 C C . VAL A 1 72 ? 5.636 4.032 0.332 1.00 95.50 72 VAL A C 1
ATOM 580 O O . VAL A 1 72 ? 5.081 4.200 1.418 1.00 95.50 72 VAL A O 1
ATOM 583 N N . ARG A 1 73 ? 6.964 4.172 0.205 1.00 95.44 73 ARG A N 1
ATOM 584 C CA . ARG A 1 73 ? 7.823 4.615 1.317 1.00 95.44 73 ARG A CA 1
ATOM 585 C C . ARG A 1 73 ? 7.545 6.065 1.702 1.00 95.44 73 ARG A C 1
ATOM 587 O O . ARG A 1 73 ? 7.535 6.352 2.898 1.00 95.44 73 ARG A O 1
ATOM 594 N N . LEU A 1 74 ? 7.293 6.944 0.732 1.00 95.06 74 LEU A N 1
ATOM 595 C CA . LEU A 1 74 ? 6.868 8.320 1.004 1.00 95.06 74 LEU A CA 1
ATOM 596 C C . LEU A 1 74 ? 5.523 8.339 1.730 1.00 95.06 74 LEU A C 1
ATOM 598 O O . LEU A 1 74 ? 5.436 8.911 2.814 1.00 95.06 74 LEU A O 1
ATOM 602 N N . ILE A 1 75 ? 4.533 7.584 1.244 1.00 93.00 75 ILE A N 1
ATOM 603 C CA . ILE A 1 75 ? 3.218 7.457 1.896 1.00 93.00 75 ILE A CA 1
ATOM 604 C C . ILE A 1 75 ? 3.360 7.002 3.354 1.00 93.00 75 ILE A C 1
ATOM 606 O O . ILE A 1 75 ? 2.710 7.552 4.245 1.00 93.00 75 ILE A O 1
ATOM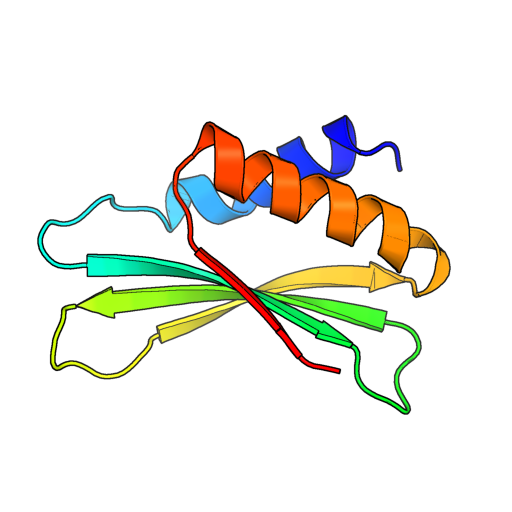 610 N N . LYS A 1 76 ? 4.238 6.028 3.634 1.00 93.88 76 LYS A N 1
ATOM 611 C CA . LYS A 1 76 ? 4.521 5.592 5.010 1.00 93.88 76 LYS A CA 1
ATOM 612 C C . LYS A 1 76 ? 4.999 6.741 5.894 1.00 93.88 76 LYS A C 1
ATOM 614 O O . LYS A 1 76 ? 4.521 6.876 7.019 1.00 93.88 76 LYS A O 1
ATOM 619 N N . ILE A 1 77 ? 5.957 7.526 5.404 1.00 93.19 77 ILE A N 1
ATOM 620 C CA . ILE A 1 77 ? 6.561 8.636 6.149 1.00 93.19 77 ILE A CA 1
ATOM 621 C C . ILE A 1 77 ? 5.534 9.747 6.370 1.00 93.19 77 ILE A C 1
ATOM 623 O O . ILE A 1 77 ? 5.376 10.217 7.493 1.00 93.19 77 ILE A O 1
ATOM 627 N N . GLU A 1 78 ? 4.813 10.144 5.324 1.00 92.44 78 GLU A N 1
ATOM 628 C CA . GLU A 1 78 ? 3.910 11.291 5.384 1.00 92.44 78 GLU A CA 1
ATOM 629 C C . GLU A 1 78 ? 2.590 11.005 6.097 1.00 92.44 78 GLU A C 1
ATOM 631 O O . GLU A 1 78 ? 2.029 11.880 6.756 1.00 92.44 78 GLU A O 1
ATOM 636 N N . LYS A 1 79 ? 2.041 9.804 5.903 1.00 90.00 79 LYS A N 1
ATOM 637 C CA . LYS A 1 79 ? 0.669 9.466 6.305 1.00 90.00 79 LYS A CA 1
ATOM 638 C C . LYS A 1 79 ? 0.620 8.524 7.506 1.00 90.00 79 LYS A C 1
ATOM 640 O O . LYS A 1 79 ? -0.461 8.272 8.033 1.00 90.00 79 LYS A O 1
ATOM 645 N N . GLY A 1 80 ? 1.766 7.988 7.934 1.00 87.62 80 GLY A N 1
ATOM 646 C CA . GLY A 1 80 ? 1.852 7.030 9.040 1.00 87.62 80 GLY A CA 1
ATOM 647 C C . GLY A 1 80 ? 1.210 5.672 8.737 1.00 87.62 80 GLY A C 1
ATOM 648 O O . GLY A 1 80 ? 0.940 4.899 9.655 1.00 87.62 80 GLY A O 1
ATOM 649 N N . ILE A 1 81 ? 0.943 5.373 7.462 1.00 91.44 81 ILE A N 1
ATOM 650 C CA . ILE A 1 81 ? 0.394 4.088 7.020 1.00 91.44 81 ILE A CA 1
ATOM 651 C C . ILE A 1 81 ? 1.520 3.050 7.011 1.00 91.44 81 ILE A C 1
ATOM 653 O O . ILE A 1 81 ? 2.639 3.321 6.575 1.00 91.44 81 ILE A O 1
ATOM 657 N N . THR A 1 82 ? 1.249 1.839 7.495 1.00 94.31 82 THR A N 1
ATOM 658 C CA . THR A 1 82 ? 2.255 0.767 7.472 1.00 94.31 82 THR A CA 1
ATOM 659 C C . THR A 1 82 ? 2.500 0.274 6.045 1.00 94.31 82 THR A C 1
ATOM 661 O O . THR A 1 82 ? 1.596 0.279 5.221 1.00 94.31 82 THR A O 1
ATOM 664 N N . VAL A 1 83 ? 3.723 -0.153 5.724 1.00 94.62 83 VAL A N 1
ATOM 665 C CA . VAL A 1 83 ? 4.036 -0.727 4.405 1.00 94.62 83 VAL A CA 1
ATOM 666 C C . VAL A 1 83 ? 4.700 -2.076 4.594 1.00 94.62 83 VAL A C 1
ATOM 668 O O . VAL A 1 83 ? 5.710 -2.164 5.298 1.00 94.62 83 VAL A O 1
ATOM 671 N N . SER A 1 84 ? 4.139 -3.102 3.960 1.00 94.62 84 SER A N 1
ATOM 672 C CA . SER A 1 84 ? 4.701 -4.450 3.880 1.00 94.62 84 SER A CA 1
ATOM 673 C C . SER A 1 84 ? 5.061 -4.768 2.431 1.00 94.62 84 SER A C 1
ATOM 675 O O . SER A 1 84 ? 4.315 -4.444 1.510 1.00 94.62 84 SER A O 1
ATOM 677 N N . ILE A 1 85 ? 6.236 -5.362 2.218 1.00 92.50 85 ILE A N 1
ATOM 678 C CA . ILE A 1 85 ? 6.722 -5.745 0.889 1.00 92.50 85 ILE A CA 1
ATOM 679 C C . ILE A 1 85 ? 6.932 -7.252 0.896 1.00 92.50 85 ILE A C 1
ATOM 681 O O . ILE A 1 85 ? 7.802 -7.748 1.611 1.00 92.50 85 ILE A O 1
ATOM 685 N N . ASN A 1 86 ? 6.149 -7.950 0.082 1.00 90.44 86 ASN A N 1
ATOM 686 C CA . ASN A 1 86 ? 6.211 -9.392 -0.090 1.00 90.44 86 ASN A CA 1
ATOM 687 C C . ASN A 1 86 ? 6.765 -9.688 -1.484 1.00 90.44 86 ASN A C 1
ATOM 689 O O . ASN A 1 86 ? 6.243 -9.180 -2.479 1.00 90.44 86 ASN A O 1
ATOM 693 N N . ARG A 1 87 ? 7.832 -10.480 -1.525 1.00 81.31 87 ARG A N 1
ATOM 694 C CA . ARG A 1 87 ? 8.510 -10.943 -2.738 1.00 81.31 87 ARG A CA 1
ATOM 695 C C . ARG A 1 87 ? 8.298 -12.440 -2.906 1.00 81.31 87 ARG A C 1
ATOM 697 O O . ARG A 1 87 ? 8.073 -13.094 -1.861 1.00 81.31 87 ARG A O 1
#

Radius of gyration: 12.69 Å; chains: 1; bounding box: 24×27×33 Å

Foldseek 3Di:
DALVVLLVLLCVQCVVVPPVDPQKAWAWEWEDDPPDQKIWIWIWMDRPPDDIDIGTRDIDGNVCVVSNVSNRVVCCVPVVHHYHYHD

pLDDT: mean 93.69, std 4.03, range [78.81, 97.81]